Protein AF-A0A959SHN4-F1 (afdb_monomer_lite)

Secondary structure (DSSP, 8-state):
-TT-EEE--SSSS----HHHHHHHHHHHHTT--EEES---HHHHHHHHHTT-----EEEETTTEEEE--EEEETTEEEEPPPGGG-HHHHHHHHHHHHHHTTSS--TT-------

Structure (mmCIF, N/CA/C/O backbone):
data_AF-A0A959SHN4-F1
#
_entry.id   AF-A0A959SHN4-F1
#
loop_
_atom_site.group_PDB
_atom_site.id
_atom_site.type_symbol
_atom_site.label_atom_id
_atom_site.label_alt_id
_atom_site.label_comp_id
_atom_site.label_asym_id
_atom_site.label_entity_id
_atom_site.label_seq_id
_atom_site.pdbx_PDB_ins_code
_atom_site.Cartn_x
_atom_site.Cartn_y
_atom_site.Cartn_z
_atom_site.occupancy
_atom_site.B_iso_or_equiv
_atom_site.auth_seq_id
_atom_site.auth_comp_id
_atom_site.auth_asym_id
_atom_site.auth_atom_id
_atom_site.pdbx_PDB_model_num
ATOM 1 N N . ILE A 1 1 ? -10.772 -2.403 1.943 1.00 91.19 1 ILE A N 1
ATOM 2 C CA . ILE A 1 1 ? -11.999 -2.775 2.691 1.00 91.19 1 ILE A CA 1
ATOM 3 C C . ILE A 1 1 ? -12.778 -3.725 1.797 1.00 91.19 1 ILE A C 1
ATOM 5 O O . ILE A 1 1 ? -12.913 -3.400 0.625 1.00 91.19 1 ILE A O 1
ATOM 9 N N . GLU A 1 2 ? -13.172 -4.906 2.287 1.00 89.44 2 GLU A N 1
ATOM 10 C CA . GLU A 1 2 ? -13.977 -5.888 1.518 1.00 89.44 2 GLU A CA 1
ATOM 11 C C . GLU A 1 2 ? -13.423 -6.175 0.109 1.00 89.44 2 GLU A C 1
ATOM 13 O O . GLU A 1 2 ? -14.092 -6.010 -0.906 1.00 89.44 2 GLU A O 1
ATOM 18 N N . GLY A 1 3 ? -12.134 -6.517 0.028 1.00 92.12 3 GLY A N 1
ATOM 19 C CA . GLY A 1 3 ? -11.469 -6.807 -1.250 1.00 92.12 3 GLY A CA 1
ATOM 20 C C . GLY A 1 3 ? -11.173 -5.595 -2.148 1.00 92.12 3 GLY A C 1
ATOM 21 O O . GLY A 1 3 ? -10.488 -5.749 -3.153 1.00 92.12 3 GLY A O 1
ATOM 22 N N . THR A 1 4 ? -11.616 -4.390 -1.780 1.00 97.12 4 THR A N 1
ATOM 23 C CA . THR A 1 4 ? -11.349 -3.152 -2.529 1.00 97.12 4 THR A CA 1
ATOM 24 C C . THR A 1 4 ? -10.148 -2.406 -1.949 1.00 97.12 4 THR A C 1
ATOM 26 O O . THR A 1 4 ? -10.084 -2.159 -0.735 1.00 97.12 4 THR A O 1
ATOM 29 N N . LEU A 1 5 ? -9.202 -2.024 -2.811 1.00 97.81 5 LEU A N 1
ATOM 30 C CA . LEU A 1 5 ? -8.099 -1.126 -2.474 1.00 97.81 5 LEU A CA 1
ATOM 31 C C . LEU A 1 5 ? -8.593 0.320 -2.566 1.00 97.81 5 LEU A C 1
ATOM 33 O O . LEU A 1 5 ? -8.985 0.783 -3.632 1.00 97.81 5 LEU A O 1
ATOM 37 N N . ILE A 1 6 ? -8.583 1.033 -1.445 1.00 98.12 6 ILE A N 1
ATOM 38 C CA . ILE A 1 6 ? -9.106 2.398 -1.362 1.00 98.12 6 ILE A CA 1
ATOM 39 C C . ILE A 1 6 ? -7.949 3.324 -1.009 1.00 9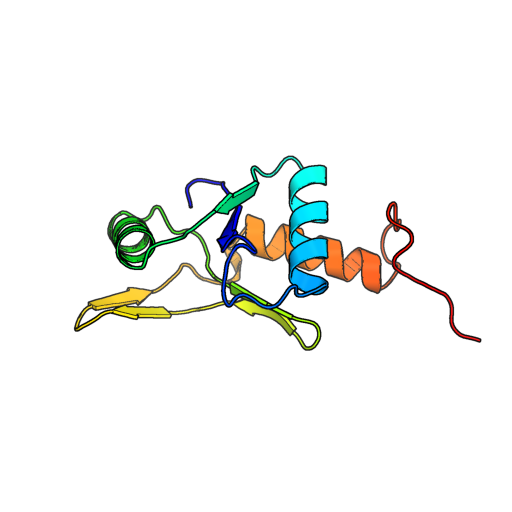8.12 6 ILE A C 1
ATOM 41 O O . ILE A 1 6 ? -7.179 3.035 -0.094 1.00 98.12 6 ILE A O 1
ATOM 45 N N . THR A 1 7 ? -7.839 4.439 -1.721 1.00 97.56 7 THR A N 1
ATOM 46 C CA . THR A 1 7 ? -6.868 5.499 -1.441 1.00 97.56 7 THR A CA 1
ATOM 47 C C . THR A 1 7 ? -7.546 6.865 -1.544 1.00 97.56 7 THR A C 1
ATOM 49 O O . THR A 1 7 ? -8.437 7.037 -2.380 1.00 97.56 7 THR A O 1
ATOM 52 N N . PRO A 1 8 ? -7.092 7.866 -0.767 1.00 97.19 8 PRO A N 1
ATOM 53 C CA . PRO A 1 8 ? -7.476 9.256 -0.974 1.00 97.19 8 PRO A CA 1
ATOM 54 C C . PRO A 1 8 ? -7.316 9.694 -2.437 1.00 97.19 8 PRO A C 1
ATOM 56 O O . PRO A 1 8 ? -6.331 9.323 -3.092 1.00 97.19 8 PRO A O 1
ATOM 59 N N . ALA A 1 9 ? -8.283 10.468 -2.933 1.00 95.75 9 ALA A N 1
ATOM 60 C CA . ALA A 1 9 ? -8.206 11.156 -4.219 1.00 95.75 9 ALA A CA 1
ATOM 61 C C . ALA A 1 9 ? -7.191 12.314 -4.179 1.00 95.75 9 ALA A C 1
ATOM 63 O O . ALA A 1 9 ? -6.764 12.758 -3.112 1.00 95.75 9 ALA A O 1
ATOM 64 N N . LEU A 1 10 ? -6.800 12.798 -5.360 1.00 95.25 10 LEU A N 1
ATOM 65 C CA . LEU A 1 10 ? -5.837 13.893 -5.536 1.00 95.25 10 LEU A CA 1
ATOM 66 C C . LEU A 1 10 ? -6.528 15.267 -5.659 1.00 95.25 10 LEU A C 1
ATOM 68 O O . LEU A 1 10 ? -6.054 16.141 -6.376 1.00 95.25 10 LEU A O 1
ATOM 72 N N . ASP A 1 11 ? -7.664 15.457 -4.981 1.00 90.00 11 ASP A N 1
ATOM 73 C CA . ASP A 1 11 ? -8.504 16.665 -5.029 1.00 90.00 11 ASP A CA 1
ATOM 74 C C . ASP A 1 11 ? -8.219 17.657 -3.882 1.00 90.00 11 ASP A C 1
ATOM 76 O O . ASP A 1 11 ? -9.031 18.538 -3.597 1.00 90.00 11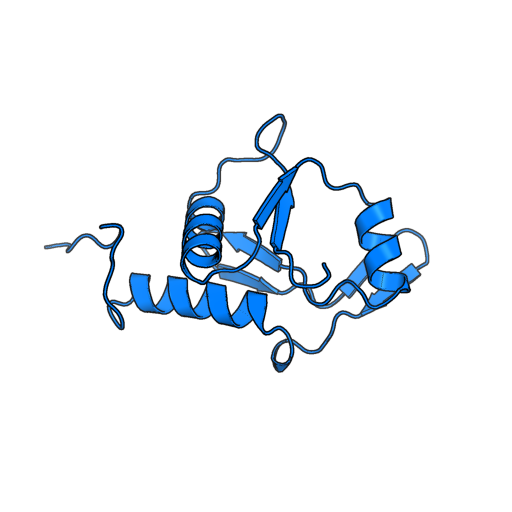 ASP A O 1
ATOM 80 N N . GLY A 1 12 ? -7.077 17.512 -3.200 1.00 88.38 12 GLY A N 1
ATOM 81 C CA . GLY A 1 12 ? -6.738 18.290 -2.009 1.00 88.38 12 GLY A CA 1
ATOM 82 C C . GLY A 1 12 ? -5.258 18.228 -1.631 1.00 88.38 12 GLY A C 1
ATOM 83 O O . GLY A 1 12 ? -4.378 18.405 -2.464 1.00 88.38 12 GLY A O 1
ATOM 84 N N . THR A 1 13 ? -4.972 17.982 -0.353 1.00 93.19 13 THR A N 1
ATOM 85 C CA . THR A 1 13 ? -3.623 18.076 0.244 1.00 93.19 13 THR A CA 1
ATOM 86 C C . THR A 1 13 ? -2.741 16.839 0.038 1.00 93.19 13 THR A C 1
ATOM 88 O O . THR A 1 13 ? -1.643 16.758 0.589 1.00 93.19 13 THR A O 1
ATOM 91 N N . ILE A 1 14 ? -3.207 15.854 -0.731 1.00 95.81 14 ILE A N 1
ATOM 92 C CA . ILE A 1 14 ? -2.501 14.591 -0.943 1.00 95.81 14 ILE A CA 1
ATOM 93 C C . ILE A 1 14 ? -1.417 14.772 -2.004 1.00 95.81 14 ILE A C 1
ATOM 95 O O . ILE A 1 14 ? -1.699 15.108 -3.154 1.00 95.81 14 ILE A O 1
ATOM 99 N N . LEU A 1 15 ? -0.167 14.495 -1.628 1.00 95.62 15 LEU A N 1
ATOM 100 C CA . LEU A 1 15 ? 0.951 14.475 -2.566 1.00 95.62 15 LEU A CA 1
ATOM 101 C C . LEU A 1 15 ? 0.767 13.353 -3.601 1.00 95.62 15 LEU A C 1
ATOM 103 O O . LEU A 1 15 ? 0.475 12.206 -3.251 1.00 95.62 15 LEU A O 1
ATOM 107 N N . GLN A 1 16 ? 1.011 13.673 -4.873 1.00 95.56 16 GLN A N 1
ATOM 108 C CA . GLN A 1 16 ? 0.938 12.732 -5.995 1.00 95.56 16 GLN A CA 1
ATOM 109 C C . GLN A 1 16 ? 2.143 11.774 -6.001 1.00 95.56 16 GLN A C 1
ATOM 111 O O . GLN A 1 16 ? 3.082 11.910 -6.780 1.00 95.56 16 GLN A O 1
ATOM 116 N N . GLY A 1 17 ? 2.158 10.819 -5.072 1.00 96.69 17 GLY A N 1
ATOM 117 C CA . GLY A 1 17 ? 3.259 9.868 -4.937 1.00 96.69 17 GLY A CA 1
ATOM 118 C C . GLY A 1 17 ? 3.342 8.880 -6.105 1.00 96.69 17 GLY A C 1
ATOM 119 O O . GLY A 1 17 ? 2.390 8.147 -6.363 1.00 96.69 17 GLY A O 1
ATOM 120 N N . ILE A 1 18 ? 4.514 8.769 -6.740 1.00 97.06 18 ILE A N 1
ATOM 121 C CA . ILE A 1 18 ? 4.747 7.824 -7.851 1.00 97.06 18 ILE A CA 1
ATOM 122 C C . ILE A 1 18 ? 4.555 6.366 -7.406 1.00 97.06 18 ILE A C 1
ATOM 124 O O . ILE A 1 18 ? 3.968 5.567 -8.128 1.00 97.06 18 ILE A O 1
ATOM 128 N N . THR A 1 19 ? 4.977 6.006 -6.188 1.00 97.31 19 THR A N 1
ATOM 129 C CA . THR A 1 19 ? 4.744 4.655 -5.648 1.00 97.31 19 THR A CA 1
ATOM 130 C C . THR A 1 19 ? 3.255 4.362 -5.464 1.00 97.31 19 THR A C 1
ATOM 132 O O . THR A 1 19 ? 2.821 3.253 -5.760 1.00 97.31 19 THR A O 1
ATOM 135 N N . ARG A 1 20 ? 2.461 5.346 -5.014 1.00 97.81 20 ARG A N 1
ATOM 136 C CA . ARG A 1 20 ? 0.997 5.215 -4.920 1.00 97.81 20 ARG A CA 1
ATOM 137 C C . ARG A 1 20 ? 0.414 4.935 -6.303 1.00 97.81 20 ARG A C 1
ATOM 139 O O . ARG A 1 20 ? -0.338 3.979 -6.449 1.00 97.81 20 ARG A O 1
ATOM 146 N N . ASP A 1 21 ? 0.775 5.749 -7.290 1.00 97.88 21 ASP A N 1
ATOM 147 C CA . ASP A 1 21 ? 0.301 5.599 -8.668 1.00 97.88 21 ASP A CA 1
ATOM 148 C C . ASP A 1 21 ? 0.658 4.220 -9.253 1.00 97.88 21 ASP A C 1
ATOM 150 O O . ASP A 1 21 ? -0.207 3.494 -9.745 1.00 97.88 21 ASP A O 1
ATOM 154 N N . SER A 1 22 ? 1.905 3.785 -9.055 1.00 98.06 22 SER A N 1
ATOM 155 C CA . SER A 1 22 ? 2.387 2.473 -9.504 1.00 98.06 22 SER A CA 1
ATOM 156 C C . SER A 1 22 ? 1.607 1.318 -8.862 1.00 98.06 22 SER A C 1
ATOM 158 O O . SER A 1 22 ? 1.213 0.378 -9.550 1.00 98.06 22 SER A O 1
ATOM 160 N N . LEU A 1 23 ? 1.339 1.380 -7.550 1.00 97.94 23 LEU A N 1
ATOM 161 C CA . LEU A 1 23 ? 0.549 0.362 -6.843 1.00 97.94 23 LEU A CA 1
ATOM 162 C C . LEU A 1 23 ? -0.903 0.322 -7.334 1.00 97.94 23 LEU A C 1
ATOM 164 O O . LEU A 1 23 ? -1.460 -0.762 -7.481 1.00 97.94 23 LEU A O 1
ATOM 168 N N . ILE A 1 24 ? -1.513 1.481 -7.607 1.00 98.06 24 ILE A N 1
ATOM 169 C CA . ILE A 1 24 ? -2.864 1.568 -8.178 1.00 98.06 24 ILE A CA 1
ATOM 170 C C . ILE A 1 24 ? -2.899 0.909 -9.553 1.00 98.06 24 ILE A C 1
ATOM 172 O O . ILE A 1 24 ? -3.822 0.143 -9.835 1.00 98.06 24 ILE A O 1
ATOM 176 N N . ARG A 1 25 ? -1.902 1.189 -10.400 1.00 98.06 25 ARG A N 1
ATOM 177 C CA . ARG A 1 25 ? -1.822 0.604 -11.737 1.00 98.06 25 ARG A CA 1
ATOM 178 C C . ARG A 1 25 ? -1.672 -0.913 -11.674 1.00 98.06 25 ARG A C 1
ATOM 180 O O . ARG A 1 25 ? -2.468 -1.617 -12.282 1.00 98.06 25 ARG A O 1
ATOM 187 N N . VAL A 1 26 ? -0.732 -1.402 -10.866 1.00 97.94 26 VAL A N 1
ATOM 188 C CA . VAL A 1 26 ? -0.530 -2.840 -10.647 1.00 97.94 26 VAL A CA 1
ATOM 189 C C . VAL A 1 26 ? -1.796 -3.502 -10.102 1.00 97.94 26 VAL A C 1
ATOM 191 O O . VAL A 1 26 ? -2.191 -4.549 -10.595 1.00 97.94 26 VAL A O 1
ATOM 194 N N . ALA A 1 27 ? -2.467 -2.897 -9.120 1.00 97.88 27 ALA A N 1
ATOM 195 C CA . ALA A 1 27 ? -3.696 -3.456 -8.563 1.00 97.88 27 ALA A CA 1
ATOM 196 C C . ALA A 1 27 ? -4.809 -3.578 -9.619 1.00 97.88 27 ALA A C 1
ATOM 198 O O . ALA A 1 27 ? -5.449 -4.625 -9.702 1.00 97.88 27 ALA A O 1
ATOM 199 N N . LYS A 1 28 ? -5.010 -2.543 -10.448 1.00 98.00 28 LYS A N 1
ATOM 200 C CA . LYS A 1 28 ? -5.997 -2.561 -11.542 1.00 98.00 28 LYS A CA 1
ATOM 201 C C . LYS A 1 28 ? -5.689 -3.669 -12.558 1.00 98.00 28 LYS A C 1
ATOM 203 O O . LYS A 1 28 ? -6.599 -4.406 -12.930 1.00 98.00 28 LYS A O 1
ATOM 208 N N . ASP A 1 29 ? -4.426 -3.827 -12.949 1.00 97.19 29 ASP A N 1
ATOM 209 C CA . ASP A 1 29 ? -4.005 -4.835 -13.932 1.00 97.19 29 ASP A CA 1
ATOM 210 C C . ASP A 1 29 ? -4.094 -6.275 -13.380 1.00 97.19 29 ASP A C 1
ATOM 212 O O . ASP A 1 29 ? -4.341 -7.216 -14.129 1.00 97.19 29 ASP A O 1
ATOM 216 N N . GLU A 1 30 ? -3.990 -6.449 -12.060 1.00 96.00 30 GLU A N 1
ATOM 217 C CA . GLU A 1 30 ? -4.207 -7.724 -11.355 1.00 96.00 30 GLU A CA 1
ATOM 218 C C . GLU A 1 30 ? -5.701 -7.990 -11.041 1.00 96.00 30 GLU A C 1
ATOM 220 O O . GLU A 1 30 ? -6.036 -8.915 -10.300 1.00 96.00 30 GLU A O 1
ATOM 225 N N . GLY A 1 31 ? -6.620 -7.175 -11.575 1.00 97.00 31 GLY A N 1
ATOM 226 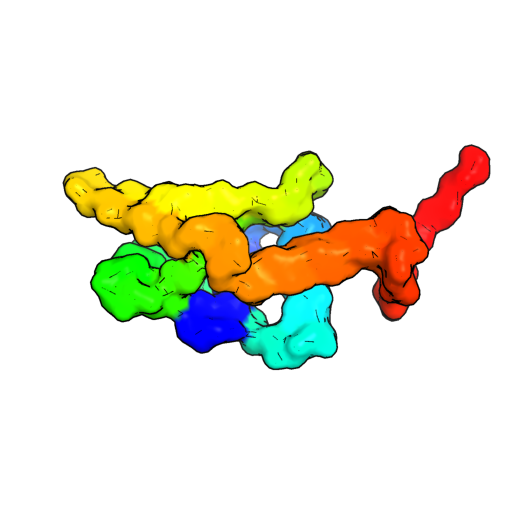C CA . GLY A 1 31 ? -8.069 -7.344 -11.408 1.00 97.00 31 GLY A CA 1
ATOM 227 C C . GLY A 1 31 ? -8.609 -6.945 -10.030 1.00 97.00 31 GLY A C 1
ATOM 228 O O . GLY A 1 31 ? -9.753 -7.259 -9.697 1.00 97.00 31 GLY A O 1
ATOM 229 N N . ILE A 1 32 ? -7.815 -6.248 -9.213 1.00 97.56 32 ILE A N 1
ATOM 230 C CA . ILE A 1 32 ? -8.241 -5.754 -7.902 1.00 97.56 32 ILE A CA 1
ATOM 231 C C . ILE A 1 32 ? -9.044 -4.468 -8.103 1.00 97.56 32 ILE A C 1
ATOM 233 O O . ILE A 1 32 ? -8.606 -3.531 -8.772 1.00 97.56 32 ILE A O 1
ATOM 237 N N . ARG A 1 33 ? -10.224 -4.389 -7.478 1.00 98.06 33 ARG A N 1
ATOM 238 C CA . ARG A 1 33 ? -11.031 -3.165 -7.486 1.00 98.06 33 ARG A CA 1
ATOM 239 C C . ARG A 1 33 ? -10.280 -2.054 -6.752 1.00 98.06 33 ARG A C 1
ATOM 241 O O . ARG A 1 33 ? -9.912 -2.224 -5.588 1.00 98.06 33 ARG A O 1
ATOM 248 N N . VAL A 1 34 ? -10.100 -0.914 -7.418 1.00 98.31 34 VAL A N 1
ATOM 249 C CA . VAL A 1 34 ? -9.464 0.276 -6.841 1.00 98.31 34 VAL A CA 1
ATOM 250 C C . VAL A 1 34 ? -10.438 1.446 -6.827 1.00 98.31 34 VAL A C 1
ATOM 252 O O . VAL A 1 34 ? -11.056 1.746 -7.846 1.00 98.31 34 VAL A O 1
ATOM 255 N N . GLU A 1 35 ? -10.533 2.129 -5.690 1.00 98.12 35 GLU A N 1
ATOM 256 C CA . GLU A 1 35 ? -11.297 3.367 -5.538 1.00 98.12 35 GLU A CA 1
ATOM 257 C C . GLU A 1 35 ? -10.385 4.510 -5.088 1.00 98.12 35 GLU A C 1
ATOM 259 O O . GLU A 1 35 ? -9.720 4.436 -4.053 1.00 98.12 35 GLU A O 1
ATOM 264 N N . GLU A 1 36 ? -10.382 5.586 -5.871 1.00 97.69 36 GLU A N 1
ATOM 265 C CA . GLU A 1 36 ? -9.691 6.835 -5.556 1.00 97.69 36 GLU A CA 1
ATOM 266 C C . GLU A 1 36 ? -10.748 7.867 -5.165 1.00 97.69 36 GLU A C 1
ATOM 268 O O . GLU A 1 36 ? -11.413 8.448 -6.020 1.00 97.69 36 GLU A O 1
ATOM 273 N N . ARG A 1 37 ? -10.966 8.043 -3.861 1.00 97.06 37 ARG A N 1
ATOM 274 C CA . ARG A 1 37 ? -12.029 8.907 -3.327 1.00 97.06 37 ARG A CA 1
ATOM 275 C C . ARG A 1 37 ? -11.649 9.462 -1.966 1.00 97.06 37 ARG A C 1
ATOM 277 O O . ARG A 1 37 ? -10.666 9.039 -1.367 1.00 97.06 37 ARG A O 1
ATOM 284 N N . ARG A 1 38 ? -12.445 10.389 -1.439 1.00 95.25 38 ARG A N 1
ATOM 285 C CA . ARG A 1 38 ? -12.317 10.793 -0.035 1.00 95.25 38 ARG A CA 1
ATOM 286 C C . ARG A 1 38 ? -12.613 9.599 0.875 1.00 95.25 38 ARG A C 1
ATOM 288 O O . ARG A 1 38 ? -13.549 8.838 0.622 1.00 95.25 38 ARG A O 1
ATOM 295 N N . VAL A 1 39 ? -11.798 9.451 1.914 1.00 94.75 39 VAL A N 1
ATOM 296 C CA . VAL A 1 39 ? -11.909 8.397 2.928 1.00 94.75 39 VAL A CA 1
ATOM 297 C C . VAL A 1 39 ? -12.023 9.091 4.274 1.00 94.75 39 VAL A C 1
ATOM 299 O O . VAL A 1 39 ? -11.125 9.849 4.643 1.00 94.75 39 VAL A O 1
ATOM 302 N N . SER A 1 40 ? -13.137 8.887 4.975 1.00 95.31 40 SER A N 1
ATOM 303 C CA . SER A 1 40 ? -13.340 9.485 6.295 1.00 95.31 40 SER A CA 1
ATOM 304 C C . SER A 1 40 ? -12.762 8.585 7.388 1.00 95.31 40 SER A C 1
ATOM 306 O O . SER A 1 40 ? -12.625 7.372 7.209 1.00 95.31 40 SER A O 1
ATOM 308 N N . VAL A 1 41 ? -12.418 9.168 8.536 1.00 94.88 41 VAL A N 1
ATOM 309 C CA . VAL A 1 41 ? -11.910 8.386 9.673 1.00 94.88 41 VAL A CA 1
ATOM 310 C C . VAL A 1 41 ? -13.001 7.456 10.206 1.00 94.88 41 VAL A C 1
ATOM 312 O O . VAL A 1 41 ? -12.729 6.296 10.506 1.00 94.88 41 VAL A O 1
ATOM 315 N N . GLU A 1 42 ? -14.248 7.923 10.235 1.00 95.06 42 GLU A N 1
ATOM 316 C CA . GLU A 1 42 ? -15.421 7.159 10.669 1.00 95.06 42 GLU A CA 1
ATOM 317 C C . GLU A 1 42 ? -15.628 5.906 9.814 1.00 95.06 42 GLU A C 1
ATOM 319 O O . GLU A 1 42 ? -15.952 4.843 10.345 1.00 95.06 42 GLU A O 1
ATOM 324 N N . GLU A 1 43 ? -15.405 6.001 8.500 1.00 96.25 43 GLU A N 1
ATOM 325 C CA . GLU A 1 43 ? -15.471 4.857 7.592 1.00 96.25 43 GLU A CA 1
ATOM 326 C C . GLU A 1 43 ? -14.415 3.802 7.946 1.00 96.25 43 GLU A C 1
ATOM 328 O O . GLU A 1 43 ? -14.734 2.615 8.052 1.00 96.25 43 GLU A O 1
ATOM 333 N N . VAL A 1 44 ? -13.166 4.229 8.160 1.00 96.19 44 VAL A N 1
ATOM 334 C CA . VAL A 1 44 ? -12.048 3.333 8.494 1.00 96.19 44 VAL A CA 1
ATOM 335 C C . VAL A 1 44 ? -12.278 2.666 9.847 1.00 96.19 44 VAL A C 1
ATOM 337 O O . VAL A 1 44 ? -12.140 1.448 9.959 1.00 96.19 44 VAL A O 1
ATOM 340 N N . VAL A 1 45 ? -12.680 3.440 10.856 1.00 95.56 45 VAL A N 1
ATOM 341 C CA . VAL A 1 45 ? -12.986 2.948 12.206 1.00 95.56 45 VAL A CA 1
ATOM 342 C C . VAL A 1 45 ? -14.169 1.981 12.177 1.00 95.56 45 VAL A C 1
ATOM 344 O O . VAL A 1 45 ? -14.098 0.896 12.750 1.00 95.56 45 VAL A O 1
ATOM 347 N N . SER A 1 46 ? -15.239 2.308 11.449 1.00 95.75 46 SER A N 1
ATOM 348 C CA . SER A 1 46 ? -16.383 1.409 11.265 1.00 95.75 46 SER A CA 1
ATOM 349 C C . SER A 1 46 ? -15.981 0.113 10.557 1.00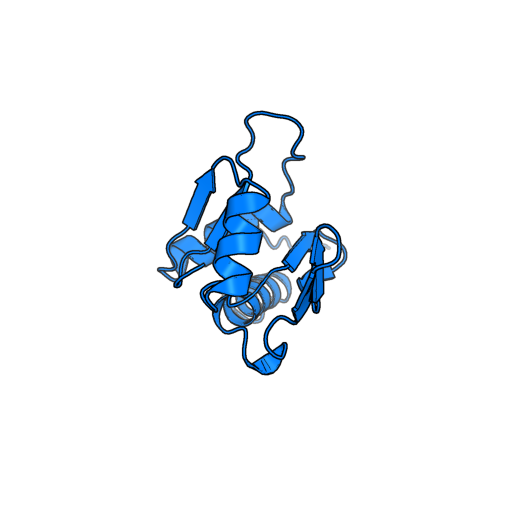 95.75 46 SER A C 1
ATOM 351 O O . SER A 1 46 ? -16.404 -0.973 10.957 1.00 95.75 46 SER A O 1
ATOM 353 N N . ALA A 1 47 ? -15.139 0.183 9.525 1.00 96.00 47 ALA A N 1
ATOM 354 C CA . ALA A 1 47 ? -14.628 -1.007 8.852 1.00 96.00 47 ALA A CA 1
ATOM 355 C C . ALA A 1 47 ? -13.738 -1.854 9.776 1.00 96.00 47 ALA A C 1
ATOM 357 O O . ALA A 1 47 ? -13.816 -3.081 9.721 1.00 96.00 47 ALA A O 1
ATOM 358 N N . ALA A 1 48 ? -12.934 -1.222 10.635 1.00 94.94 48 ALA A N 1
ATOM 359 C CA . ALA A 1 48 ? -12.110 -1.905 11.627 1.00 94.94 48 ALA A CA 1
ATOM 360 C C . ALA A 1 48 ? -12.965 -2.621 12.685 1.00 94.94 48 ALA A C 1
ATOM 362 O O . ALA A 1 48 ? -12.802 -3.826 12.870 1.00 94.94 48 ALA A O 1
ATOM 363 N N . ARG A 1 49 ? -13.938 -1.925 13.296 1.00 93.88 49 ARG A N 1
ATOM 364 C CA . ARG A 1 49 ? -14.885 -2.502 14.275 1.00 93.88 49 ARG A CA 1
ATOM 365 C C . ARG A 1 49 ? -15.639 -3.709 13.724 1.00 93.88 49 ARG A C 1
ATOM 367 O O . ARG A 1 49 ? -15.829 -4.692 14.425 1.00 93.88 49 ARG A O 1
ATOM 374 N N . ASN A 1 50 ? -16.056 -3.631 12.462 1.00 94.69 50 ASN A N 1
ATOM 375 C CA . ASN A 1 50 ? -16.855 -4.672 11.818 1.00 94.69 50 ASN A CA 1
ATOM 376 C C . ASN A 1 50 ? -16.010 -5.772 11.146 1.00 94.69 50 ASN A C 1
ATOM 378 O O . ASN A 1 50 ? -16.557 -6.585 10.406 1.00 94.69 50 ASN A O 1
ATOM 382 N N . GLY A 1 51 ? -14.682 -5.782 11.321 1.00 91.94 51 GLY A N 1
ATOM 383 C CA . GLY A 1 51 ? -13.799 -6.796 10.724 1.00 91.94 51 GLY A CA 1
ATOM 384 C C . GLY A 1 51 ? -13.678 -6.736 9.192 1.00 91.94 51 GLY A C 1
ATOM 385 O O . GLY A 1 51 ? -13.173 -7.666 8.568 1.00 91.94 51 GLY A O 1
ATOM 386 N N . ARG A 1 52 ? -14.119 -5.638 8.566 1.00 95.56 52 ARG A N 1
ATOM 387 C CA . ARG A 1 52 ? -14.090 -5.407 7.106 1.00 95.56 52 ARG A CA 1
ATOM 388 C C . ARG A 1 52 ? -12.777 -4.774 6.623 1.00 95.56 52 ARG A C 1
ATOM 390 O O . ARG A 1 52 ? -12.503 -4.705 5.417 1.00 95.56 52 ARG A O 1
ATOM 397 N N . LEU A 1 53 ? -11.952 -4.289 7.553 1.00 95.50 53 LEU A N 1
ATOM 398 C CA . LEU A 1 53 ? -10.635 -3.716 7.284 1.00 95.50 53 LEU A CA 1
ATOM 399 C C . LEU A 1 53 ? -9.536 -4.792 7.347 1.00 95.50 53 LEU A C 1
ATOM 401 O O . LEU A 1 53 ? -8.949 -5.045 8.392 1.00 95.50 53 LEU A O 1
ATOM 405 N N . HIS A 1 54 ? -9.234 -5.408 6.203 1.00 93.69 54 HIS A N 1
ATOM 406 C CA . HIS A 1 54 ? -8.251 -6.501 6.122 1.00 93.69 54 HIS A CA 1
ATOM 407 C C . HIS A 1 54 ? -6.784 -6.053 6.217 1.00 93.69 54 HIS A C 1
ATOM 409 O O . HIS A 1 54 ? -5.922 -6.819 6.634 1.00 93.69 54 HIS A O 1
ATOM 415 N N . SER A 1 55 ? -6.472 -4.831 5.784 1.00 95.19 55 SER A N 1
ATOM 416 C CA . SER A 1 55 ? -5.112 -4.289 5.800 1.00 95.19 55 SER A CA 1
ATOM 417 C C . SER A 1 55 ? -5.128 -2.773 5.644 1.00 95.19 55 SER A C 1
ATOM 419 O O . SER A 1 55 ? -5.979 -2.247 4.927 1.00 95.19 55 SER A O 1
ATOM 421 N N . ALA A 1 56 ? -4.126 -2.102 6.208 1.00 97.12 56 ALA A N 1
ATOM 422 C CA . ALA A 1 56 ? -3.792 -0.711 5.918 1.00 97.12 56 ALA A CA 1
ATOM 423 C C . ALA A 1 56 ? -2.268 -0.567 5.781 1.00 97.12 56 ALA A C 1
ATOM 425 O O . ALA A 1 56 ? -1.506 -1.299 6.428 1.00 97.12 56 ALA A O 1
ATOM 426 N N . PHE A 1 57 ? -1.821 0.334 4.908 1.00 97.50 57 PHE A N 1
ATOM 427 C CA . PHE A 1 57 ? -0.404 0.573 4.659 1.00 97.50 57 PHE A CA 1
ATOM 428 C C . PHE A 1 57 ? -0.145 1.974 4.101 1.00 97.50 57 PHE A C 1
ATOM 430 O O . PHE A 1 57 ? -0.987 2.542 3.409 1.00 97.50 57 PHE A O 1
ATOM 437 N N . GLY A 1 58 ? 1.042 2.508 4.385 1.00 97.12 58 GLY A N 1
ATOM 438 C CA . GLY A 1 58 ? 1.605 3.649 3.667 1.00 97.12 58 GLY A CA 1
ATOM 439 C C . GLY A 1 58 ? 2.349 3.191 2.412 1.00 97.12 58 GLY A C 1
ATOM 440 O O . GLY A 1 58 ? 2.853 2.069 2.367 1.00 97.12 58 GLY A O 1
ATOM 441 N N . ALA A 1 59 ? 2.442 4.059 1.406 1.00 96.81 59 ALA A N 1
ATOM 442 C CA . ALA A 1 59 ? 3.187 3.801 0.177 1.00 96.81 59 ALA A CA 1
ATOM 443 C C . ALA A 1 59 ? 4.178 4.932 -0.107 1.00 96.81 59 ALA A C 1
ATOM 445 O O . ALA A 1 59 ? 3.832 6.107 0.005 1.00 96.81 59 ALA A O 1
ATOM 446 N N . GLY A 1 60 ? 5.403 4.586 -0.498 1.00 94.94 60 GLY A N 1
ATOM 447 C CA . GLY A 1 60 ? 6.430 5.577 -0.818 1.00 94.94 60 GLY A CA 1
ATOM 448 C C . GLY A 1 60 ? 7.759 4.951 -1.215 1.00 94.94 60 GLY A C 1
ATOM 449 O O . GLY A 1 60 ? 8.008 3.782 -0.935 1.00 94.94 60 GLY A O 1
ATOM 450 N N . THR A 1 61 ? 8.630 5.737 -1.843 1.00 92.38 61 THR A N 1
ATOM 451 C CA . THR A 1 61 ? 9.875 5.256 -2.467 1.00 92.38 61 THR A CA 1
ATOM 452 C C . THR A 1 61 ? 10.778 4.478 -1.511 1.00 92.38 61 THR A C 1
ATOM 454 O O . THR A 1 61 ? 11.360 3.470 -1.907 1.00 92.38 61 THR A O 1
ATOM 457 N N . ALA A 1 62 ? 10.869 4.917 -0.251 1.00 90.12 62 ALA A N 1
ATOM 458 C CA . ALA A 1 62 ? 11.762 4.323 0.741 1.00 90.12 62 ALA A CA 1
ATOM 459 C C . ALA A 1 62 ? 11.365 2.889 1.136 1.00 90.12 62 ALA A C 1
ATOM 461 O O . ALA A 1 62 ? 12.230 2.029 1.256 1.00 90.12 62 ALA A O 1
ATOM 462 N N . ALA A 1 63 ? 10.067 2.626 1.323 1.00 87.62 63 ALA A N 1
ATOM 463 C CA . ALA A 1 63 ? 9.576 1.353 1.863 1.00 87.62 63 ALA A CA 1
ATOM 464 C C . ALA A 1 63 ? 8.733 0.542 0.869 1.00 87.62 63 ALA A C 1
ATOM 466 O O . ALA A 1 63 ? 8.469 -0.632 1.098 1.00 87.62 63 ALA A O 1
ATOM 467 N N . THR A 1 64 ? 8.325 1.131 -0.256 1.00 92.31 64 THR A N 1
ATOM 468 C CA . THR A 1 64 ? 7.302 0.614 -1.183 1.00 92.31 64 THR A CA 1
ATOM 469 C C . THR A 1 64 ? 5.929 0.499 -0.526 1.00 92.31 64 THR A C 1
ATOM 471 O O . THR A 1 64 ? 5.028 1.258 -0.873 1.00 92.31 64 THR A O 1
ATOM 474 N N . ILE A 1 65 ? 5.803 -0.399 0.453 1.00 96.31 65 ILE A N 1
ATOM 475 C CA . ILE A 1 65 ? 4.653 -0.609 1.328 1.00 96.31 65 ILE A CA 1
ATOM 476 C C . ILE A 1 65 ? 5.156 -0.649 2.774 1.00 96.31 65 ILE A C 1
ATOM 478 O O . ILE A 1 65 ? 6.011 -1.456 3.123 1.00 96.31 65 ILE A O 1
ATOM 482 N N . ALA A 1 66 ? 4.588 0.201 3.625 1.00 96.88 66 ALA A N 1
ATOM 483 C CA . ALA A 1 66 ? 4.795 0.184 5.068 1.00 96.88 66 ALA A CA 1
ATOM 484 C C . ALA A 1 66 ? 3.496 -0.254 5.754 1.00 96.88 66 ALA A C 1
ATOM 486 O O . ALA A 1 66 ? 2.526 0.503 5.805 1.00 96.88 66 ALA A 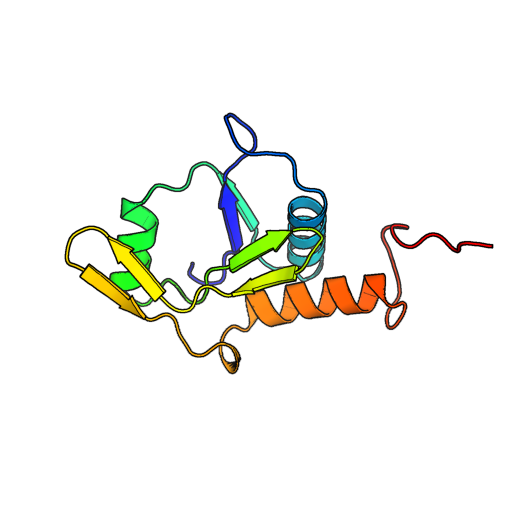O 1
ATOM 487 N N . HIS A 1 67 ? 3.456 -1.490 6.249 1.00 97.06 67 HIS A N 1
ATOM 488 C CA . HIS A 1 67 ? 2.270 -2.052 6.891 1.00 97.06 67 HIS A CA 1
ATOM 489 C C . HIS A 1 67 ? 1.942 -1.358 8.217 1.00 97.06 67 HIS A C 1
ATOM 491 O O . HIS A 1 67 ? 2.809 -1.171 9.065 1.00 97.06 67 HIS A O 1
ATOM 497 N N . ILE A 1 68 ? 0.661 -1.051 8.426 1.00 96.75 68 ILE A N 1
ATOM 498 C CA . ILE A 1 68 ? 0.151 -0.532 9.700 1.00 96.75 68 ILE A CA 1
ATOM 499 C C . ILE A 1 68 ? -0.309 -1.719 10.548 1.00 96.75 68 ILE A C 1
ATOM 501 O O . ILE A 1 68 ? -1.134 -2.510 10.095 1.00 96.75 68 ILE A O 1
ATOM 505 N N . SER A 1 69 ? 0.227 -1.902 11.752 1.00 95.81 69 SER A N 1
ATOM 506 C CA . SER A 1 69 ? -0.179 -2.996 12.651 1.00 95.81 69 SER A CA 1
ATOM 507 C C . SER A 1 69 ? -1.410 -2.644 13.486 1.00 95.81 69 SER A C 1
ATOM 509 O O . SER A 1 69 ? -2.263 -3.499 13.707 1.00 95.81 69 SER A O 1
ATOM 511 N N . LYS A 1 70 ? -1.520 -1.383 13.906 1.00 94.69 70 LYS A N 1
ATOM 512 C CA . LYS A 1 70 ? -2.566 -0.889 14.801 1.00 94.69 70 LYS A CA 1
ATOM 513 C C . LYS A 1 70 ? -3.060 0.486 14.355 1.00 94.69 70 LYS A C 1
ATOM 515 O O . LYS A 1 70 ? -2.273 1.304 13.882 1.00 94.69 70 LYS A O 1
ATOM 520 N N . LEU A 1 71 ? -4.354 0.727 14.530 1.00 94.44 71 LEU A N 1
ATOM 521 C CA . LEU A 1 71 ? -5.000 2.032 14.400 1.00 94.44 71 LEU A CA 1
ATOM 522 C C . LEU A 1 71 ? -5.592 2.418 15.757 1.00 94.44 71 LEU A C 1
ATOM 524 O O . LEU A 1 71 ? -6.167 1.564 16.425 1.00 94.44 71 LEU A O 1
ATOM 528 N N . ALA A 1 72 ? -5.475 3.683 16.148 1.00 94.44 72 ALA A N 1
ATOM 529 C CA . ALA A 1 72 ? -6.092 4.211 17.361 1.00 94.44 72 ALA A CA 1
ATOM 530 C C . ALA A 1 72 ? -6.949 5.432 17.014 1.00 94.44 72 ALA A C 1
ATOM 532 O O . ALA A 1 72 ? -6.533 6.270 16.208 1.00 94.44 72 ALA A O 1
ATOM 533 N N . PHE A 1 73 ? -8.143 5.516 17.596 1.00 95.19 73 PHE A N 1
ATOM 534 C CA . PHE A 1 73 ? -9.047 6.649 17.426 1.00 95.19 73 PHE A CA 1
ATOM 535 C C . PHE A 1 73 ? -9.832 6.895 18.717 1.00 95.19 73 PHE A C 1
ATOM 537 O O . PHE A 1 73 ? -10.631 6.057 19.128 1.00 95.19 73 PHE A O 1
ATOM 544 N N . GLY A 1 74 ? -9.595 8.044 19.358 1.00 92.81 74 GLY A N 1
ATOM 545 C CA . GLY A 1 74 ? -10.072 8.279 20.723 1.00 92.81 74 GLY A CA 1
ATOM 546 C C . GLY A 1 74 ? -9.459 7.261 21.688 1.00 92.81 74 GLY A C 1
ATOM 547 O O . GLY A 1 74 ? -8.250 7.043 21.653 1.00 92.81 74 GLY A O 1
ATOM 548 N N . ASP A 1 75 ? -10.303 6.614 22.491 1.00 93.81 75 ASP A N 1
ATOM 549 C CA . ASP A 1 75 ? -9.907 5.563 23.441 1.00 93.81 75 ASP A CA 1
ATOM 550 C C . ASP A 1 75 ? -9.959 4.144 22.839 1.00 93.81 75 ASP A C 1
ATOM 552 O O . ASP A 1 75 ? -9.724 3.154 23.533 1.00 93.81 75 ASP A O 1
ATOM 556 N N . GLU A 1 76 ? -10.288 4.015 21.549 1.00 92.81 76 GLU A N 1
ATOM 557 C CA . GLU A 1 76 ? -10.392 2.723 20.874 1.00 92.81 76 GLU A CA 1
ATOM 558 C C . GLU A 1 76 ? -9.111 2.375 20.113 1.00 92.81 76 GLU A C 1
ATOM 560 O O . GLU A 1 76 ? -8.578 3.175 19.338 1.00 92.81 76 GLU A O 1
ATOM 565 N N . GLU A 1 77 ? -8.665 1.128 20.271 1.00 95.56 77 GLU A N 1
ATOM 566 C CA . GLU A 1 77 ? -7.562 0.550 19.513 1.00 95.56 77 GLU A CA 1
ATOM 567 C C . GLU A 1 77 ? -8.036 -0.623 18.650 1.00 95.56 77 GLU A C 1
ATOM 569 O O . GLU A 1 77 ? -8.716 -1.540 19.113 1.00 95.56 77 GLU A O 1
ATOM 574 N N . PHE A 1 78 ? -7.596 -0.634 17.395 1.00 95.00 78 PHE A N 1
ATOM 575 C CA . PHE A 1 78 ? -7.889 -1.678 16.424 1.00 95.00 78 PHE A CA 1
ATOM 576 C C . PHE A 1 78 ? -6.592 -2.329 15.967 1.00 95.00 78 PHE A C 1
ATOM 578 O O . PHE A 1 78 ? -5.775 -1.708 15.281 1.00 95.00 78 PHE A O 1
ATOM 585 N N . ASN A 1 79 ? -6.408 -3.598 16.322 1.00 95.31 79 ASN A N 1
ATOM 586 C CA . ASN A 1 79 ? -5.319 -4.403 15.785 1.00 95.31 79 ASN A CA 1
ATOM 587 C C . ASN A 1 79 ? -5.726 -4.936 14.412 1.00 95.31 79 ASN A C 1
ATOM 589 O O . ASN A 1 79 ? -6.781 -5.552 14.259 1.00 95.31 79 ASN A O 1
ATOM 593 N N . LEU A 1 80 ? -4.887 -4.686 13.413 1.00 94.75 80 LEU A N 1
ATOM 594 C CA . LEU A 1 80 ? -5.063 -5.259 12.088 1.00 94.75 80 LEU A CA 1
ATOM 595 C C . LEU A 1 80 ? -4.524 -6.696 12.065 1.00 94.75 80 LEU A C 1
ATOM 597 O O . LEU A 1 80 ? -3.630 -7.014 12.854 1.00 94.75 80 LEU A O 1
ATOM 601 N N . PRO A 1 81 ? -5.011 -7.549 11.144 1.00 94.19 81 PRO A N 1
ATOM 602 C CA . PRO A 1 81 ? -4.504 -8.908 10.981 1.00 94.19 81 PRO A CA 1
ATOM 603 C C . PRO A 1 81 ? -2.980 -8.953 10.842 1.00 94.19 81 PRO A C 1
ATOM 605 O O . PRO A 1 81 ? -2.356 -7.969 10.413 1.00 94.19 81 PRO A O 1
ATOM 608 N N . ALA A 1 82 ? -2.388 -10.102 11.169 1.00 95.69 82 ALA A N 1
ATOM 609 C CA . ALA A 1 82 ? -0.961 -10.342 10.990 1.00 95.69 82 ALA A CA 1
ATOM 610 C C . ALA A 1 82 ? -0.544 -10.034 9.542 1.00 95.69 82 ALA A C 1
ATOM 612 O O . ALA A 1 82 ? -1.361 -10.112 8.620 1.00 95.69 82 ALA A O 1
ATOM 613 N N . VAL A 1 83 ? 0.697 -9.588 9.327 1.00 95.69 83 VAL A N 1
ATOM 614 C CA . VAL A 1 83 ? 1.123 -9.101 8.003 1.00 95.69 83 VAL A CA 1
ATOM 615 C C . VAL A 1 83 ? 1.010 -10.201 6.954 1.00 95.69 83 VAL A C 1
ATOM 617 O O . VAL A 1 83 ? 0.609 -9.933 5.825 1.00 95.69 83 VAL A O 1
ATOM 620 N N . GLU A 1 84 ? 1.264 -11.438 7.350 1.00 94.81 84 GLU A N 1
ATOM 621 C CA . GLU A 1 84 ? 1.225 -12.647 6.536 1.00 94.81 84 GLU A CA 1
ATOM 622 C C . GLU A 1 84 ? -0.164 -12.876 5.912 1.00 94.81 84 GLU A C 1
ATOM 624 O O . GLU A 1 84 ? -0.264 -13.316 4.765 1.00 94.81 84 GLU A O 1
ATOM 629 N N . ASP A 1 85 ? -1.233 -12.470 6.604 1.00 95.12 85 ASP A N 1
ATOM 630 C CA . ASP A 1 85 ? -2.622 -12.651 6.166 1.00 95.12 85 ASP A CA 1
ATOM 631 C C . ASP A 1 85 ? -3.110 -11.558 5.194 1.00 95.12 85 ASP A C 1
ATOM 633 O O . ASP A 1 85 ? -4.210 -11.635 4.634 1.00 95.12 85 ASP A O 1
ATOM 637 N N . ARG A 1 86 ? -2.305 -10.516 4.946 1.00 95.50 86 ARG A N 1
ATOM 638 C CA . ARG A 1 86 ? -2.703 -9.320 4.180 1.00 95.50 86 ARG A CA 1
ATOM 639 C C . ARG A 1 86 ? -2.539 -9.513 2.676 1.00 95.50 86 ARG A C 1
ATOM 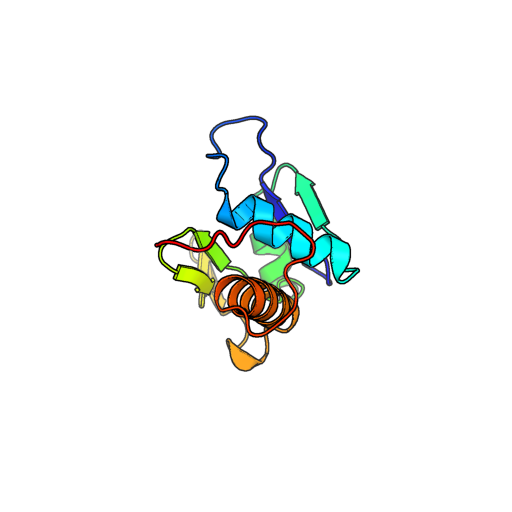641 O O . ARG A 1 86 ? -1.751 -8.829 2.024 1.00 95.50 86 ARG A O 1
ATOM 648 N N . LYS A 1 87 ? -3.339 -10.419 2.112 1.00 94.81 87 LYS A N 1
ATOM 649 C CA . LYS A 1 87 ? -3.244 -10.893 0.717 1.00 94.81 87 LYS A CA 1
ATOM 650 C C . LYS A 1 87 ? -3.076 -9.781 -0.323 1.00 94.81 87 LYS A C 1
ATOM 652 O O . LYS A 1 87 ? -2.106 -9.804 -1.067 1.00 94.81 87 LYS A O 1
ATOM 657 N N . ILE A 1 88 ? -3.982 -8.797 -0.362 1.00 95.88 88 ILE A N 1
ATOM 658 C CA . ILE A 1 88 ? -3.946 -7.721 -1.373 1.00 95.88 88 ILE A CA 1
ATOM 659 C C . ILE A 1 88 ? -2.692 -6.856 -1.225 1.00 95.88 88 ILE A C 1
ATOM 661 O O . ILE A 1 88 ? -1.993 -6.620 -2.206 1.00 95.88 88 ILE A O 1
ATOM 665 N N . ALA A 1 89 ? -2.390 -6.401 -0.006 1.00 96.50 89 ALA A N 1
ATOM 666 C CA . ALA A 1 89 ? -1.236 -5.540 0.240 1.00 96.50 89 ALA A CA 1
ATOM 667 C C . ALA A 1 89 ? 0.075 -6.256 -0.124 1.00 96.50 89 ALA A C 1
ATOM 669 O O . ALA A 1 89 ? 0.898 -5.703 -0.852 1.00 96.50 89 ALA A O 1
ATOM 670 N N . ASN A 1 90 ? 0.227 -7.509 0.311 1.00 97.00 90 ASN A N 1
ATOM 671 C CA . ASN A 1 90 ? 1.418 -8.311 0.040 1.00 97.00 90 ASN A CA 1
ATOM 672 C C . ASN A 1 90 ? 1.553 -8.633 -1.450 1.00 97.00 90 ASN A C 1
ATOM 674 O O . ASN A 1 90 ? 2.650 -8.536 -1.993 1.00 97.00 90 ASN A O 1
ATOM 678 N N . HIS A 1 91 ? 0.449 -8.974 -2.123 1.00 96.31 91 HIS A N 1
ATOM 679 C CA . HIS A 1 91 ? 0.438 -9.290 -3.553 1.00 96.31 91 HIS A CA 1
ATOM 680 C C . HIS A 1 91 ? 0.877 -8.098 -4.400 1.00 96.31 91 HIS A C 1
ATOM 682 O O . HIS A 1 91 ? 1.848 -8.197 -5.148 1.00 96.31 91 HIS A O 1
ATOM 688 N N . VAL A 1 92 ? 0.220 -6.947 -4.237 1.00 97.06 92 VAL A N 1
ATOM 689 C CA . VAL A 1 92 ? 0.513 -5.745 -5.035 1.00 97.06 92 VAL A CA 1
ATOM 690 C C . VAL A 1 92 ? 1.916 -5.215 -4.723 1.00 97.06 92 VAL A C 1
ATOM 692 O O . VAL A 1 92 ? 2.661 -4.864 -5.639 1.00 97.06 92 VAL A O 1
ATOM 695 N N . GLY A 1 93 ? 2.314 -5.217 -3.446 1.00 97.06 93 GLY A N 1
ATOM 696 C CA . GLY A 1 93 ? 3.661 -4.826 -3.030 1.00 97.06 93 GLY A CA 1
ATOM 697 C C . GLY A 1 93 ? 4.739 -5.709 -3.640 1.00 97.06 93 GLY A C 1
ATOM 698 O O . GLY A 1 93 ? 5.687 -5.198 -4.236 1.00 97.06 93 GLY A O 1
ATOM 699 N N . LYS A 1 94 ? 4.567 -7.033 -3.552 1.00 96.94 94 LYS A N 1
ATOM 700 C CA . LYS A 1 94 ? 5.489 -8.000 -4.150 1.00 96.94 94 LYS A CA 1
ATOM 701 C C . LYS A 1 94 ? 5.552 -7.844 -5.665 1.00 96.94 94 LYS A C 1
ATOM 703 O O . LYS A 1 94 ? 6.641 -7.863 -6.223 1.00 96.94 94 LYS A O 1
ATOM 708 N N . ARG A 1 95 ? 4.411 -7.657 -6.331 1.00 97.50 95 ARG A N 1
ATOM 709 C CA . ARG A 1 95 ? 4.349 -7.500 -7.787 1.00 97.50 95 ARG A CA 1
ATOM 710 C C . ARG A 1 95 ? 5.109 -6.263 -8.262 1.00 97.50 95 ARG A C 1
ATOM 712 O O . ARG A 1 95 ? 5.919 -6.374 -9.178 1.00 97.50 95 ARG A O 1
ATOM 719 N N . LEU A 1 96 ? 4.905 -5.112 -7.617 1.00 97.25 96 LEU A N 1
ATOM 720 C CA . LEU A 1 96 ? 5.658 -3.891 -7.923 1.00 97.25 96 LEU A CA 1
ATOM 721 C C . LEU A 1 96 ? 7.158 -4.064 -7.653 1.00 97.25 96 LEU A C 1
ATOM 723 O O . LEU A 1 96 ? 7.998 -3.593 -8.417 1.00 97.25 96 LEU A O 1
ATOM 727 N N . ASP A 1 97 ? 7.503 -4.745 -6.567 1.00 96.38 97 ASP A N 1
ATOM 728 C CA . ASP A 1 97 ? 8.888 -5.011 -6.209 1.00 96.38 97 ASP A CA 1
ATOM 729 C C . ASP A 1 97 ? 9.588 -5.962 -7.196 1.00 96.38 97 ASP A C 1
ATOM 731 O O . ASP A 1 97 ? 10.735 -5.730 -7.579 1.00 96.38 97 ASP A O 1
ATOM 735 N N . ASP A 1 98 ? 8.882 -6.995 -7.660 1.00 96.94 98 ASP A N 1
ATOM 736 C CA . ASP A 1 98 ? 9.352 -7.913 -8.695 1.00 96.94 98 ASP A CA 1
ATOM 737 C C . ASP A 1 98 ? 9.627 -7.174 -10.011 1.00 96.94 98 ASP A C 1
ATOM 739 O O . ASP A 1 98 ? 10.652 -7.441 -10.640 1.00 96.94 98 ASP A O 1
ATOM 743 N N . ILE A 1 99 ? 8.759 -6.228 -10.401 1.00 96.56 99 ILE A N 1
ATOM 744 C CA . ILE A 1 99 ? 8.964 -5.376 -11.585 1.00 96.56 99 ILE A CA 1
ATOM 745 C C . ILE A 1 99 ? 10.237 -4.549 -11.405 1.00 96.56 99 ILE A C 1
ATOM 747 O O . ILE A 1 99 ? 11.152 -4.638 -12.218 1.00 96.56 99 ILE A O 1
ATOM 751 N N . ARG A 1 100 ? 10.350 -3.810 -10.293 1.00 94.38 100 ARG A N 1
ATOM 752 C CA . ARG A 1 100 ? 11.500 -2.930 -10.007 1.00 94.38 100 ARG A CA 1
ATOM 753 C C . ARG A 1 100 ? 12.839 -3.658 -9.987 1.00 94.38 100 ARG A C 1
ATOM 755 O O . ARG A 1 100 ? 13.867 -3.053 -10.269 1.00 94.38 100 ARG A O 1
ATOM 762 N N . ARG A 1 101 ? 12.831 -4.934 -9.601 1.00 94.88 101 ARG A N 1
ATOM 763 C CA . ARG A 1 101 ? 14.026 -5.784 -9.523 1.00 94.88 101 ARG A CA 1
ATOM 764 C C . ARG A 1 101 ? 14.257 -6.622 -10.781 1.00 94.88 101 ARG A C 1
ATOM 766 O O . ARG A 1 101 ? 15.168 -7.442 -10.779 1.00 94.88 101 ARG A O 1
ATOM 773 N N . GLY A 1 102 ? 13.447 -6.446 -11.826 1.00 95.00 102 GLY A N 1
ATOM 774 C CA . GLY A 1 102 ? 13.576 -7.181 -13.085 1.00 95.00 102 GLY A CA 1
ATOM 775 C C . GLY A 1 102 ? 13.316 -8.685 -12.962 1.00 95.00 102 GLY A C 1
ATOM 776 O O . GLY A 1 102 ? 13.764 -9.455 -13.804 1.00 95.00 102 GLY A O 1
ATOM 777 N N . ARG A 1 103 ? 12.614 -9.133 -11.910 1.00 97.06 103 ARG A N 1
ATOM 778 C CA . ARG A 1 103 ? 12.258 -10.554 -11.718 1.00 97.06 103 ARG A CA 1
ATOM 779 C C . ARG A 1 103 ? 11.069 -10.985 -12.569 1.00 97.06 103 ARG A C 1
ATOM 781 O O . ARG A 1 103 ? 10.845 -12.175 -12.764 1.00 97.06 103 ARG A O 1
ATOM 788 N N . VAL A 1 104 ? 10.294 -10.018 -13.037 1.00 96.44 104 VAL A N 1
ATOM 789 C CA . VAL A 1 104 ? 9.160 -10.193 -13.943 1.00 96.44 104 VAL A CA 1
ATOM 790 C C . VAL A 1 104 ? 9.237 -9.130 -15.029 1.00 96.44 104 VAL A C 1
ATOM 792 O O . VAL A 1 104 ? 9.935 -8.129 -14.871 1.00 96.44 104 VAL A O 1
ATOM 795 N N . ALA A 1 105 ? 8.507 -9.344 -16.122 1.00 94.94 105 ALA A N 1
ATOM 796 C CA . ALA A 1 105 ? 8.385 -8.346 -17.173 1.00 94.94 105 ALA A CA 1
ATOM 797 C C . ALA A 1 105 ? 7.839 -7.025 -16.613 1.00 94.94 105 ALA A C 1
ATOM 799 O O . ALA A 1 105 ? 6.941 -7.026 -15.767 1.00 94.94 105 ALA A O 1
ATOM 800 N N . ASP A 1 106 ? 8.371 -5.921 -17.127 1.00 96.38 106 ASP A N 1
ATOM 801 C CA . ASP A 1 106 ? 7.879 -4.574 -16.886 1.00 96.38 106 ASP A CA 1
ATOM 802 C C . ASP A 1 106 ? 7.004 -4.138 -18.073 1.00 96.38 106 ASP A C 1
ATOM 804 O O . ASP A 1 106 ? 7.531 -3.652 -19.076 1.00 96.38 106 ASP A O 1
ATOM 808 N N . PRO A 1 107 ? 5.673 -4.331 -18.011 1.00 95.62 107 PRO A N 1
ATOM 809 C CA . PRO A 1 107 ? 4.780 -3.933 -19.096 1.00 95.62 107 PRO A CA 1
ATOM 810 C C . PRO A 1 107 ? 4.598 -2.409 -19.189 1.00 95.62 107 PRO A C 1
ATOM 812 O O . PRO A 1 107 ? 3.940 -1.937 -20.114 1.00 95.62 107 PRO A O 1
ATOM 815 N N . TYR A 1 108 ? 5.142 -1.642 -18.240 1.00 96.31 108 TYR A N 1
ATOM 816 C CA . TYR A 1 108 ? 4.925 -0.203 -18.117 1.00 96.31 108 TYR A CA 1
ATOM 817 C C . TYR A 1 108 ? 6.131 0.629 -18.560 1.00 96.31 108 TYR A C 1
ATOM 819 O O . TYR A 1 108 ? 5.995 1.837 -18.750 1.00 96.31 108 TYR A O 1
ATOM 827 N N . GLY A 1 109 ? 7.302 0.004 -18.715 1.00 95.88 109 GLY A N 1
ATOM 828 C CA . GLY A 1 109 ? 8.544 0.696 -19.060 1.00 95.88 109 GLY A CA 1
ATOM 829 C C . GLY A 1 109 ? 9.045 1.630 -17.951 1.00 95.88 109 GLY A C 1
ATOM 830 O O . GLY A 1 109 ? 9.585 2.695 -18.241 1.00 95.88 109 GLY A O 1
ATOM 831 N N . TRP A 1 110 ? 8.838 1.265 -16.685 1.00 96.31 110 TRP A N 1
ATOM 832 C CA . TRP A 1 110 ? 9.319 1.997 -15.510 1.00 96.31 110 TRP A CA 1
ATOM 833 C C . TRP A 1 110 ? 10.802 1.758 -15.202 1.00 96.31 110 TRP A C 1
ATOM 835 O O . TRP A 1 110 ? 11.459 2.631 -14.633 1.00 96.31 110 TRP A O 1
ATOM 845 N N . VAL A 1 111 ? 11.332 0.577 -15.521 1.00 95.81 111 VAL A N 1
ATOM 846 C CA . VAL A 1 111 ? 12.717 0.198 -15.227 1.00 95.81 111 VAL A CA 1
ATOM 847 C C . VAL A 1 111 ? 13.614 0.594 -16.393 1.00 95.81 111 VAL A C 1
ATOM 849 O O . VAL A 1 111 ? 13.531 0.034 -17.484 1.00 95.81 111 VAL A O 1
ATOM 852 N N . VAL A 1 112 ? 14.510 1.548 -16.140 1.00 95.00 112 VAL A N 1
ATOM 853 C CA . VAL A 1 112 ? 15.468 2.054 -17.129 1.00 95.00 112 VAL A CA 1
ATOM 854 C C . VAL A 1 112 ? 16.875 1.552 -16.782 1.00 95.00 112 VAL A C 1
ATOM 856 O O . VAL A 1 112 ? 17.315 1.752 -15.646 1.00 95.00 112 VAL A O 1
ATOM 859 N N . PRO A 1 113 ? 17.597 0.913 -17.723 1.00 91.00 113 PRO A N 1
ATOM 860 C CA . PRO A 1 113 ? 18.994 0.546 -17.526 1.00 91.00 113 PRO A CA 1
ATOM 861 C C . PRO A 1 113 ? 19.857 1.784 -17.282 1.00 91.00 113 PRO A C 1
ATOM 863 O O . PRO A 1 113 ? 19.728 2.789 -17.981 1.00 91.00 113 PRO A O 1
ATOM 866 N N . VAL A 1 114 ? 20.766 1.691 -16.317 1.00 90.56 114 VAL A N 1
ATOM 867 C CA . VAL A 1 114 ? 21.813 2.692 -16.090 1.00 90.56 114 VAL A CA 1
ATOM 868 C C . VAL A 1 114 ? 23.145 2.127 -16.577 1.00 90.56 114 VAL A C 1
ATOM 870 O O . VAL A 1 114 ? 23.394 0.931 -16.416 1.00 90.56 114 VAL A O 1
ATOM 873 N N . ALA A 1 115 ? 23.939 2.971 -17.237 1.00 74.50 115 ALA A N 1
ATOM 874 C CA . ALA A 1 115 ? 25.243 2.624 -17.800 1.00 74.50 115 ALA A CA 1
ATOM 875 C C . ALA A 1 115 ? 26.350 2.610 -16.739 1.00 74.50 115 ALA A C 1
ATOM 877 O O . ALA A 1 115 ? 26.248 3.408 -15.777 1.00 74.50 115 ALA A O 1
#

pLDDT: mean 95.35, std 2.89, range [74.5, 98.31]

Foldseek 3Di:
DQQEAEDEAPPDDDDPAPLVVLLQVLCVVVVGHYYHHDDDPCNVVVCQVVVNCQFDWDAHDPPSTHTDQWDDDDPDIGGHDDPVRSVSRCVSSVVSVCCQVVVDDDPPPPHDDDD

Sequence (115 aa):
IEGTLITPALDGTILQGITRDSLIRVAKDEGIRVEERRVSVEEVVSAARNGRLHSAFGAGTAATIAHISKLAFGDEEFNLPAVEDRKIANHVGKRLDDIRRGRVADPYGWVVPVA

Radius of gyration: 15.19 Å; chains: 1; bounding box: 42×31×42 Å